Protein AF-A0A0M9E8H7-F1 (afdb_monomer_lite)

Foldseek 3Di:
DDDDDPPDPDPPPPPPPDDDDDPDDPPPPPDPPDPDDPDDDDDDDDPVRVVVLVVVQVVVVVVDPDRDDSVNVVVVVVVVVVVDDPVVVVVVCVVVVD

pLDDT: mean 78.69, std 17.76, range [38.59, 96.19]

Radius of gyration: 35.86 Å; chains: 1; bounding box: 109×36×40 Å

Structure (mmCIF, N/CA/C/O backbone):
data_AF-A0A0M9E8H7-F1
#
_entry.id   AF-A0A0M9E8H7-F1
#
loop_
_atom_site.group_PDB
_atom_site.id
_atom_site.type_symbol
_atom_site.label_atom_id
_atom_site.label_alt_id
_atom_site.label_comp_id
_atom_site.label_asym_id
_atom_site.label_entity_id
_atom_site.label_seq_id
_atom_site.pdbx_PDB_ins_code
_atom_site.Cartn_x
_atom_site.Cartn_y
_atom_site.Cartn_z
_atom_site.occupancy
_atom_site.B_iso_or_equiv
_atom_site.auth_seq_id
_atom_site.auth_comp_id
_atom_site.auth_asym_id
_atom_site.auth_atom_id
_atom_site.pdbx_PDB_model_num
ATOM 1 N N . MET A 1 1 ? -92.936 -10.526 -18.143 1.00 43.81 1 MET A N 1
ATOM 2 C CA . MET A 1 1 ? -92.327 -11.680 -17.442 1.00 43.81 1 MET A CA 1
ATOM 3 C C . MET A 1 1 ? -91.851 -11.217 -16.072 1.00 43.81 1 MET A C 1
ATOM 5 O O . MET A 1 1 ? -91.082 -10.266 -15.991 1.00 43.81 1 MET A O 1
ATOM 9 N N . ALA A 1 2 ? -92.413 -11.788 -15.006 1.00 53.75 2 ALA A N 1
ATOM 10 C CA . ALA A 1 2 ? -92.250 -11.316 -13.633 1.00 53.75 2 ALA A CA 1
ATOM 11 C C . ALA A 1 2 ? -90.920 -11.788 -13.017 1.00 53.75 2 ALA A C 1
ATOM 13 O O . ALA A 1 2 ? -90.540 -12.952 -13.139 1.00 53.75 2 ALA A O 1
ATOM 14 N N . LYS A 1 3 ? -90.214 -10.860 -12.363 1.00 58.41 3 LYS A N 1
ATOM 15 C CA . LYS A 1 3 ? -88.896 -11.052 -11.743 1.00 58.41 3 LYS A CA 1
ATOM 16 C C . LYS A 1 3 ? -89.022 -11.937 -10.495 1.00 58.41 3 LYS A C 1
ATOM 18 O O . LYS A 1 3 ? -89.577 -11.492 -9.492 1.00 58.41 3 LYS A O 1
ATOM 23 N N . LYS A 1 4 ? -88.482 -13.160 -10.516 1.00 61.41 4 LYS A N 1
ATOM 24 C CA . LYS A 1 4 ? -88.278 -13.940 -9.282 1.00 61.41 4 LYS A CA 1
ATOM 25 C C . LYS A 1 4 ? -87.138 -13.299 -8.484 1.00 61.41 4 LYS A C 1
ATOM 27 O O . LYS A 1 4 ? -86.014 -13.220 -8.971 1.00 61.41 4 LYS A O 1
ATOM 32 N N . LYS A 1 5 ? -87.435 -12.811 -7.275 1.00 61.91 5 LYS A N 1
ATOM 33 C CA . LYS A 1 5 ? -86.424 -12.309 -6.336 1.00 61.91 5 LYS A CA 1
ATOM 34 C C . LYS A 1 5 ? -85.613 -13.497 -5.821 1.00 61.91 5 LYS A C 1
ATOM 36 O O . LYS A 1 5 ? -86.181 -14.432 -5.266 1.00 61.91 5 LYS A O 1
ATOM 41 N N . ILE A 1 6 ? -84.300 -13.458 -6.019 1.00 62.69 6 ILE A N 1
ATOM 42 C CA . ILE A 1 6 ? -83.372 -14.447 -5.470 1.00 62.69 6 ILE A CA 1
ATOM 43 C C . ILE A 1 6 ? -83.211 -14.118 -3.985 1.00 62.69 6 ILE A C 1
ATOM 45 O O . ILE A 1 6 ? -82.446 -13.238 -3.604 1.00 62.69 6 ILE A O 1
ATOM 49 N N . THR A 1 7 ? -83.995 -14.785 -3.147 1.00 65.50 7 THR A N 1
ATOM 50 C CA . THR A 1 7 ? -83.800 -14.826 -1.697 1.00 65.50 7 THR A CA 1
ATOM 51 C C . THR A 1 7 ? -82.758 -15.894 -1.393 1.00 65.50 7 THR A C 1
ATOM 53 O O . THR A 1 7 ? -83.084 -17.074 -1.290 1.00 65.50 7 THR A O 1
ATOM 56 N N . GLY A 1 8 ? -81.497 -15.483 -1.298 1.00 54.62 8 G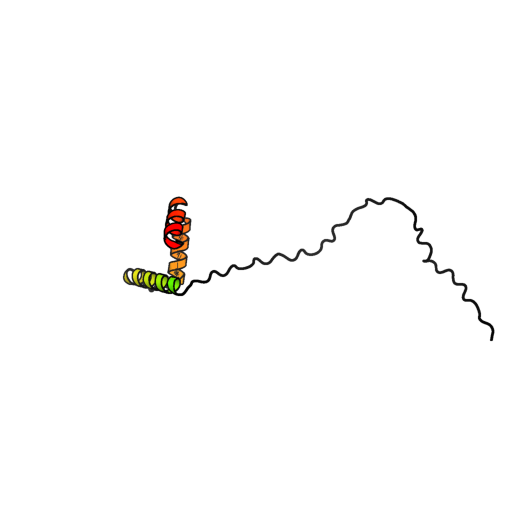LY A N 1
ATOM 57 C CA . GLY A 1 8 ? -80.400 -16.320 -0.827 1.00 54.62 8 GLY A CA 1
ATOM 58 C C . GLY A 1 8 ? -79.722 -15.633 0.347 1.00 54.62 8 GLY A C 1
ATOM 59 O O . GLY A 1 8 ? -78.979 -14.675 0.156 1.00 54.62 8 GLY A O 1
ATOM 60 N N . THR A 1 9 ? -79.994 -16.100 1.562 1.00 64.56 9 THR A N 1
ATOM 61 C CA . THR A 1 9 ? -79.237 -15.726 2.758 1.00 64.56 9 THR A CA 1
ATOM 62 C C . THR A 1 9 ? -77.831 -16.318 2.635 1.00 64.56 9 THR A C 1
ATOM 64 O O . THR A 1 9 ? -77.583 -17.483 2.9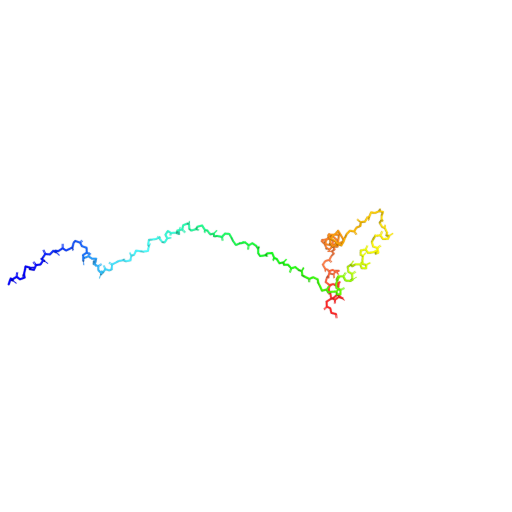46 1.00 64.56 9 THR A O 1
ATOM 67 N N . SER A 1 10 ? -76.904 -15.526 2.091 1.00 57.56 10 SER A N 1
ATOM 68 C CA . SER A 1 10 ? -75.485 -15.874 2.040 1.00 57.56 10 SER A CA 1
ATOM 69 C C . SER A 1 10 ? -74.962 -16.031 3.467 1.00 57.56 10 SER A C 1
ATOM 71 O O . SER A 1 10 ? -75.025 -15.099 4.265 1.00 57.56 10 SER A O 1
ATOM 73 N N . LYS A 1 11 ? -74.430 -17.214 3.789 1.00 60.19 11 LYS A N 1
ATOM 74 C CA . LYS A 1 11 ? -73.907 -17.603 5.114 1.00 60.19 11 LYS A CA 1
ATOM 75 C C . LYS A 1 11 ? -72.660 -16.818 5.569 1.00 60.19 11 LYS A C 1
ATOM 77 O O . LYS A 1 11 ? -72.017 -17.223 6.528 1.00 60.19 11 LYS A O 1
ATOM 82 N N . LEU A 1 12 ? -72.290 -15.738 4.880 1.00 58.59 12 LEU A N 1
ATOM 83 C CA . LEU A 1 12 ? -71.047 -14.994 5.107 1.00 58.59 12 LEU A CA 1
ATOM 84 C C . LEU A 1 12 ? -71.258 -13.519 5.482 1.00 58.59 12 LEU A C 1
ATOM 86 O O . LEU A 1 12 ? -70.277 -12.812 5.675 1.00 58.59 12 LEU A O 1
ATOM 90 N N . SER A 1 13 ? -72.497 -13.026 5.580 1.00 55.72 13 SER A N 1
ATOM 91 C CA . SER A 1 13 ? -72.748 -11.595 5.825 1.00 55.72 13 SER A CA 1
ATOM 92 C C . SER A 1 13 ? -72.858 -11.185 7.296 1.00 55.72 13 SER A C 1
ATOM 94 O O . SER A 1 13 ? -72.966 -9.994 7.559 1.00 55.72 13 SER A O 1
ATOM 96 N N . ASN A 1 14 ? -72.783 -12.118 8.247 1.00 52.69 14 ASN A N 1
ATOM 97 C CA . ASN A 1 14 ? -72.684 -11.781 9.669 1.00 52.69 14 ASN A CA 1
ATOM 98 C C . ASN A 1 14 ? -71.252 -12.022 10.148 1.00 52.69 14 ASN A C 1
ATOM 100 O O . ASN A 1 14 ? -70.960 -13.009 10.817 1.00 52.69 14 ASN A O 1
ATOM 104 N N . VAL A 1 15 ? -70.346 -11.125 9.764 1.00 50.69 15 VAL A N 1
ATOM 105 C CA . VAL A 1 15 ? -69.198 -10.837 10.624 1.00 50.69 15 VAL A CA 1
ATOM 106 C C . VAL A 1 15 ? -69.678 -9.712 11.521 1.00 50.69 15 VAL A C 1
ATOM 108 O O . VAL A 1 15 ? -69.749 -8.563 11.086 1.00 50.69 15 VAL A O 1
ATOM 111 N N . ASP A 1 16 ? -70.097 -10.074 12.731 1.00 50.88 16 ASP A N 1
ATOM 112 C CA . ASP A 1 16 ? -70.414 -9.120 13.783 1.00 50.88 16 ASP A CA 1
ATOM 113 C C . ASP A 1 16 ? -69.203 -8.204 13.985 1.00 50.88 16 ASP A C 1
ATOM 115 O O . ASP A 1 16 ? -68.166 -8.579 14.536 1.00 50.88 16 ASP A O 1
ATOM 119 N N . LEU A 1 17 ? -69.338 -6.982 13.479 1.00 53.62 17 LEU A N 1
ATOM 120 C CA . LEU A 1 17 ? -68.530 -5.841 13.862 1.00 53.62 17 LEU A CA 1
ATOM 121 C C . LEU A 1 17 ? -68.946 -5.447 15.276 1.00 53.62 17 LEU A C 1
ATOM 123 O O . LEU A 1 17 ? -69.622 -4.446 15.457 1.00 53.62 17 LEU A O 1
ATOM 127 N N . ASP A 1 18 ? -68.552 -6.227 16.278 1.00 39.28 18 ASP A N 1
ATOM 128 C CA . ASP A 1 18 ? -68.392 -5.672 17.612 1.00 39.28 18 ASP A CA 1
ATOM 129 C C . ASP A 1 18 ? -67.469 -6.520 18.489 1.00 39.28 18 ASP A C 1
ATOM 131 O O . ASP A 1 18 ? -67.764 -7.647 18.873 1.00 39.28 18 ASP A O 1
ATOM 135 N N . LYS A 1 19 ? -66.350 -5.877 18.836 1.00 48.47 19 LYS A N 1
ATOM 136 C CA . LYS A 1 19 ? -65.618 -5.994 20.101 1.00 48.47 19 LYS A CA 1
ATOM 137 C C . LYS A 1 19 ? -65.305 -7.411 20.585 1.00 48.47 19 LYS A C 1
ATOM 139 O O . LYS A 1 19 ? -66.109 -8.043 21.264 1.00 48.47 19 LYS A O 1
ATOM 144 N N . LYS A 1 20 ? -64.019 -7.753 20.518 1.00 38.59 20 LYS A N 1
ATOM 145 C CA . LYS A 1 20 ? -63.222 -7.958 21.736 1.00 38.59 20 LYS A CA 1
ATOM 146 C C . LYS A 1 20 ? -61.736 -7.984 21.420 1.00 38.59 20 LYS A C 1
ATOM 148 O O . LYS A 1 20 ? -61.296 -8.398 20.356 1.00 38.59 20 LYS A O 1
ATOM 153 N N . GLU A 1 21 ? -61.004 -7.429 22.367 1.00 49.34 21 GLU A N 1
ATOM 154 C CA . GLU A 1 21 ? -59.559 -7.428 22.465 1.00 49.34 21 GLU A CA 1
ATOM 155 C C . GLU A 1 21 ? -59.007 -8.836 22.247 1.00 49.34 21 GLU A C 1
ATOM 157 O O . GLU A 1 21 ? -59.343 -9.747 22.995 1.00 49.34 21 GLU A O 1
ATOM 162 N N . ASP A 1 22 ? -58.102 -8.993 21.287 1.00 40.44 22 ASP A N 1
ATOM 163 C CA . ASP A 1 22 ? -57.236 -10.163 21.252 1.00 40.44 22 ASP A CA 1
ATOM 164 C C . ASP A 1 22 ? -55.797 -9.718 20.995 1.00 40.44 22 ASP A C 1
ATOM 166 O O . ASP A 1 22 ? -55.280 -9.620 19.881 1.00 40.44 22 ASP A O 1
ATOM 170 N N . LYS A 1 23 ? -55.142 -9.375 22.109 1.00 49.34 23 LYS A N 1
ATOM 171 C CA . LYS A 1 23 ? -53.687 -9.311 22.243 1.00 49.34 23 LYS A CA 1
ATOM 172 C C . LYS A 1 23 ? -53.130 -10.734 22.156 1.00 49.34 23 LYS A C 1
ATOM 174 O O . LYS A 1 23 ? -52.587 -11.253 23.127 1.00 49.34 23 LYS A O 1
ATOM 179 N N . THR A 1 24 ? -53.233 -11.380 21.008 1.00 49.06 24 THR A N 1
ATOM 180 C CA . THR A 1 24 ? -52.707 -12.732 20.824 1.00 49.06 24 THR A CA 1
ATOM 181 C C . THR A 1 24 ? -51.783 -12.745 19.619 1.00 49.06 24 THR A C 1
ATOM 183 O O . THR A 1 24 ? -52.181 -12.762 18.465 1.00 49.06 24 THR A O 1
ATOM 186 N N . LYS A 1 25 ? -50.492 -12.652 19.965 1.00 58.03 25 LYS A N 1
ATOM 187 C CA . LYS A 1 25 ? -49.319 -13.064 19.190 1.00 58.03 25 LYS A CA 1
ATOM 188 C C . LYS A 1 25 ? -49.377 -12.688 17.705 1.00 58.03 25 LYS A C 1
ATOM 190 O O . LYS A 1 25 ? -49.806 -13.464 16.862 1.00 58.03 25 LYS A O 1
ATOM 195 N N . LYS A 1 26 ? -48.748 -11.553 17.374 1.00 58.34 26 LYS A N 1
ATOM 196 C CA . LYS A 1 26 ? -48.046 -11.424 16.090 1.00 58.34 26 LYS A CA 1
ATOM 197 C C . LYS A 1 26 ? -47.009 -12.545 16.043 1.00 58.34 26 LYS A C 1
ATOM 199 O O . LYS A 1 26 ? -45.885 -12.359 16.509 1.00 58.34 26 LYS A O 1
ATOM 204 N N . GLU A 1 27 ? -47.401 -13.720 15.562 1.00 64.38 27 GLU A N 1
ATOM 205 C CA . GLU A 1 27 ? -46.454 -14.722 15.106 1.00 64.38 27 GLU A CA 1
ATOM 206 C C . GLU A 1 27 ? -45.540 -13.994 14.127 1.00 64.38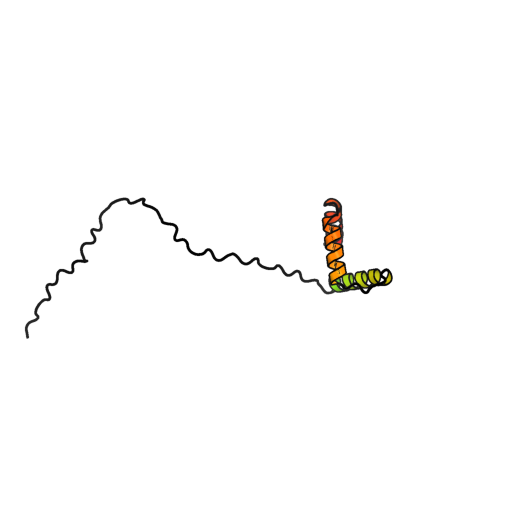 27 GLU A C 1
ATOM 208 O O . GLU A 1 27 ? -45.979 -13.465 13.104 1.00 64.38 27 GLU A O 1
ATOM 213 N N . LYS A 1 28 ? -44.273 -13.831 14.518 1.00 66.44 28 LYS A N 1
ATOM 214 C CA . LYS A 1 28 ? -43.264 -13.279 13.628 1.00 66.44 28 LYS A CA 1
ATOM 215 C C . LYS A 1 28 ? -43.174 -14.276 12.486 1.00 66.44 28 LYS A C 1
ATOM 217 O O . LYS A 1 28 ? -42.570 -15.330 12.650 1.00 66.44 28 LYS A O 1
ATOM 222 N N . LEU A 1 29 ? -43.823 -13.965 11.364 1.00 70.19 29 LEU A N 1
ATOM 223 C CA . LEU A 1 29 ? -43.604 -14.669 10.111 1.00 70.19 29 LEU A CA 1
ATOM 224 C C . LEU A 1 29 ? -42.087 -14.739 9.940 1.00 70.19 29 LEU A C 1
ATOM 226 O O . LEU A 1 29 ? -41.431 -13.695 9.892 1.00 70.19 29 LEU A O 1
ATOM 230 N N . ASN A 1 30 ? -41.536 -15.955 9.932 1.00 64.38 30 ASN A N 1
ATOM 231 C CA . ASN A 1 30 ? -40.121 -16.221 9.683 1.00 64.38 30 ASN A CA 1
ATOM 232 C C . ASN A 1 30 ? -39.823 -15.919 8.209 1.00 64.38 30 ASN A C 1
ATOM 234 O O . ASN A 1 30 ? -39.529 -16.800 7.406 1.00 64.38 30 ASN A O 1
ATOM 238 N N . LEU A 1 31 ? -39.970 -14.651 7.835 1.00 76.00 31 LEU A N 1
ATOM 239 C CA . LEU A 1 31 ? -39.526 -14.126 6.565 1.00 76.00 31 LEU A CA 1
ATOM 240 C C . LEU A 1 31 ? -38.013 -14.288 6.560 1.00 76.00 31 LEU A C 1
ATOM 242 O O . LEU A 1 31 ? -37.334 -13.793 7.462 1.00 76.00 31 LEU A O 1
ATOM 246 N N . VAL A 1 32 ? -37.495 -14.994 5.557 1.00 74.50 32 VAL A N 1
ATOM 247 C CA . VAL A 1 32 ? -36.056 -15.116 5.334 1.00 74.50 32 VAL A CA 1
ATOM 248 C C . VAL A 1 32 ? -35.498 -13.700 5.242 1.00 74.50 32 VAL A C 1
ATOM 250 O O . VAL A 1 32 ? -35.727 -12.982 4.266 1.00 74.50 32 VAL A O 1
ATOM 253 N N . THR A 1 33 ? -34.801 -13.264 6.289 1.00 70.06 33 THR A N 1
ATOM 254 C CA . THR A 1 33 ? -34.115 -11.981 6.288 1.00 70.06 33 THR A CA 1
ATOM 255 C C . THR A 1 33 ? -33.011 -12.081 5.254 1.00 70.06 33 THR A C 1
ATOM 257 O O . THR A 1 33 ? -32.035 -12.800 5.454 1.00 70.06 33 THR A O 1
ATOM 260 N N . LYS A 1 34 ? -33.188 -11.399 4.120 1.00 71.25 34 LYS A N 1
ATOM 261 C CA . LYS A 1 34 ? -32.168 -11.312 3.075 1.00 71.25 34 LYS A CA 1
ATOM 262 C C . LYS A 1 34 ? -30.895 -10.771 3.726 1.00 71.25 34 LYS A C 1
ATOM 264 O O . LYS A 1 34 ? -30.896 -9.638 4.210 1.00 71.25 34 LYS A O 1
ATOM 269 N N . GLU A 1 35 ? -29.841 -11.583 3.778 1.00 73.56 35 GLU A N 1
ATOM 270 C CA . GLU A 1 35 ? -28.561 -11.160 4.341 1.00 73.56 35 GLU A CA 1
ATOM 271 C C . GLU A 1 35 ? -28.119 -9.867 3.650 1.00 73.56 35 GLU A C 1
ATOM 273 O O . GLU A 1 35 ? -28.077 -9.777 2.416 1.00 73.56 35 GLU A O 1
ATOM 278 N N . LYS A 1 36 ? -27.824 -8.830 4.444 1.00 71.56 36 LYS A N 1
ATOM 279 C CA . LYS A 1 36 ? -27.249 -7.595 3.912 1.00 71.56 36 LYS A CA 1
ATOM 280 C C . LYS A 1 36 ? -25.895 -7.948 3.305 1.00 71.56 36 LYS A C 1
ATOM 282 O O . LYS A 1 36 ? -24.930 -8.173 4.031 1.00 71.56 36 LYS A O 1
ATOM 287 N N . LYS A 1 37 ? -25.823 -7.979 1.973 1.00 72.12 37 LYS A N 1
ATOM 288 C CA . LYS A 1 37 ? -24.551 -8.117 1.259 1.00 72.12 37 LYS A CA 1
ATOM 289 C C . LYS A 1 37 ? -23.624 -6.992 1.714 1.00 72.12 37 LYS A C 1
ATOM 291 O O . LYS A 1 37 ? -24.018 -5.824 1.685 1.00 72.12 37 LYS A O 1
ATOM 296 N N . SER A 1 38 ? -22.412 -7.337 2.147 1.00 73.31 38 SER A N 1
ATOM 297 C CA . SER A 1 38 ? -21.416 -6.330 2.495 1.00 73.31 38 SER A CA 1
ATOM 298 C C . SER A 1 38 ? -21.087 -5.525 1.239 1.00 73.31 38 SER A C 1
ATOM 300 O O . SER A 1 38 ? -20.704 -6.065 0.199 1.00 73.31 38 SER A O 1
ATOM 302 N N . VAL A 1 39 ? -21.307 -4.214 1.301 1.00 74.50 39 VAL A N 1
ATOM 303 C CA . VAL A 1 39 ? -20.919 -3.324 0.210 1.00 74.50 39 VAL A CA 1
ATOM 304 C C . VAL A 1 39 ? -19.397 -3.266 0.216 1.00 74.50 39 VAL A C 1
ATOM 306 O O . VAL A 1 39 ? -18.796 -2.762 1.166 1.00 74.50 39 VAL A O 1
ATOM 309 N N . ARG A 1 40 ? -18.766 -3.814 -0.827 1.00 71.44 40 ARG A N 1
ATOM 310 C CA . ARG A 1 40 ? -17.322 -3.673 -1.023 1.00 71.44 40 ARG A CA 1
ATOM 311 C C . ARG A 1 40 ? -17.030 -2.194 -1.253 1.00 71.44 40 ARG A C 1
ATOM 313 O O . ARG A 1 40 ? -17.530 -1.607 -2.209 1.00 71.44 40 ARG A O 1
ATOM 320 N N . ARG A 1 41 ? -16.258 -1.586 -0.355 1.00 78.56 41 ARG A N 1
ATOM 321 C CA . ARG A 1 41 ? -15.734 -0.237 -0.564 1.00 78.56 41 ARG A CA 1
ATOM 322 C C . ARG A 1 41 ? -14.536 -0.359 -1.496 1.00 78.56 41 ARG A C 1
ATOM 324 O O . ARG A 1 41 ? -13.562 -1.023 -1.149 1.00 78.56 41 ARG A O 1
ATOM 331 N N . ASN A 1 42 ? -14.637 0.243 -2.675 1.00 80.75 42 ASN A N 1
ATOM 332 C CA . ASN A 1 42 ? -13.514 0.356 -3.594 1.00 80.75 42 ASN A CA 1
ATOM 333 C C . ASN A 1 42 ? -12.763 1.641 -3.252 1.00 80.75 42 ASN A C 1
ATOM 335 O O . ASN A 1 42 ? -13.359 2.716 -3.232 1.00 80.75 42 ASN A O 1
ATOM 339 N N . TYR A 1 43 ? -11.473 1.516 -2.964 1.00 82.62 43 TYR A N 1
ATOM 340 C CA . TYR A 1 43 ? -10.582 2.653 -2.770 1.00 82.62 43 TYR A CA 1
ATOM 341 C C . TYR A 1 43 ? -9.878 2.915 -4.098 1.00 82.62 43 TYR A C 1
ATOM 343 O O . TYR A 1 43 ? -9.251 2.008 -4.645 1.00 82.62 43 TYR A O 1
ATOM 351 N N . ILE A 1 44 ? -10.042 4.122 -4.635 1.00 85.31 44 ILE A N 1
ATOM 352 C CA . ILE A 1 44 ? -9.448 4.532 -5.909 1.00 85.31 44 ILE A CA 1
ATOM 353 C C . ILE A 1 44 ? -8.265 5.441 -5.593 1.00 85.31 44 ILE A C 1
ATOM 355 O O . ILE A 1 44 ? -8.420 6.410 -4.853 1.00 85.31 44 ILE A O 1
ATOM 359 N N . PHE A 1 45 ? -7.102 5.108 -6.144 1.00 86.56 45 PHE A N 1
ATOM 360 C CA . PHE A 1 45 ? -5.921 5.964 -6.102 1.00 86.56 45 PHE A CA 1
ATOM 361 C C . PHE A 1 45 ? -5.988 7.009 -7.214 1.00 86.56 45 PHE A C 1
ATOM 363 O O . PHE A 1 45 ? -6.385 6.689 -8.336 1.00 86.56 45 PHE A O 1
ATOM 370 N N . GLY A 1 46 ? -5.597 8.245 -6.902 1.00 89.62 46 GLY A N 1
ATOM 371 C CA . GLY A 1 46 ? -5.414 9.287 -7.906 1.00 89.62 46 GLY A CA 1
ATOM 372 C C . GLY A 1 46 ? -4.107 9.107 -8.679 1.00 89.62 46 GLY A C 1
ATOM 373 O O . GLY A 1 46 ? -3.241 8.320 -8.303 1.00 89.62 46 GLY A O 1
ATOM 374 N N . GLU A 1 47 ? -3.925 9.879 -9.749 1.00 91.81 47 GLU A N 1
ATOM 375 C CA . GLU A 1 47 ? -2.723 9.804 -10.598 1.00 91.81 47 GLU A CA 1
ATOM 376 C C . GLU A 1 47 ? -1.427 10.055 -9.809 1.00 91.81 47 GLU A C 1
ATOM 378 O O . GLU A 1 47 ? -0.457 9.311 -9.947 1.00 91.81 47 GLU A O 1
ATOM 383 N N . LYS A 1 48 ? -1.438 11.050 -8.911 1.00 90.44 48 LYS A N 1
ATOM 384 C CA . LYS A 1 48 ? -0.299 11.358 -8.029 1.00 90.44 48 LYS A CA 1
ATOM 385 C C . LYS A 1 48 ? 0.045 10.198 -7.094 1.00 90.44 48 LYS A C 1
ATOM 387 O O . LYS A 1 48 ? 1.221 9.920 -6.872 1.00 90.44 48 LYS A O 1
ATOM 392 N N . ASP A 1 49 ? -0.967 9.508 -6.573 1.00 90.88 49 ASP A N 1
ATOM 393 C CA . ASP A 1 49 ? -0.775 8.359 -5.684 1.00 90.88 49 ASP A CA 1
ATOM 394 C C . ASP A 1 49 ? -0.162 7.181 -6.445 1.00 90.88 49 ASP A C 1
ATOM 396 O O . ASP A 1 49 ? 0.735 6.506 -5.940 1.00 90.88 49 ASP A O 1
ATOM 400 N N . VAL A 1 50 ? -0.611 6.957 -7.685 1.00 92.75 50 VAL A N 1
ATOM 401 C CA . VAL A 1 50 ? -0.063 5.922 -8.570 1.00 92.75 50 VAL A CA 1
ATOM 402 C C . VAL A 1 50 ? 1.401 6.214 -8.904 1.00 92.75 50 VAL A C 1
ATOM 404 O O . VAL A 1 50 ? 2.230 5.306 -8.854 1.00 92.75 50 VAL A O 1
ATOM 407 N N . GLU A 1 51 ? 1.753 7.472 -9.180 1.00 94.44 51 GLU A N 1
ATOM 408 C CA . GLU A 1 51 ? 3.142 7.869 -9.426 1.00 94.44 51 GLU A CA 1
ATOM 409 C C . GLU A 1 51 ? 4.021 7.724 -8.171 1.00 94.44 51 GLU A C 1
ATOM 411 O O . GLU A 1 51 ? 5.160 7.257 -8.239 1.00 94.44 51 GLU A O 1
ATOM 416 N N . ALA A 1 52 ? 3.502 8.086 -6.996 1.00 92.75 52 ALA A N 1
ATOM 417 C CA . ALA A 1 52 ? 4.210 7.876 -5.738 1.00 92.75 52 ALA A CA 1
ATOM 418 C C . ALA A 1 52 ? 4.444 6.379 -5.477 1.00 92.75 52 ALA A C 1
ATOM 420 O O . ALA A 1 52 ? 5.548 5.974 -5.100 1.00 92.75 52 ALA A O 1
ATOM 421 N N . LEU A 1 53 ? 3.433 5.545 -5.733 1.00 94.38 53 LEU A N 1
ATOM 422 C CA . LEU A 1 53 ? 3.527 4.101 -5.574 1.00 94.38 53 LEU A CA 1
ATOM 423 C C . LEU A 1 53 ? 4.542 3.485 -6.542 1.00 94.38 53 LEU A C 1
ATOM 425 O O . LEU A 1 53 ? 5.342 2.654 -6.114 1.00 94.38 53 LEU A O 1
ATOM 429 N N . SER A 1 54 ? 4.570 3.910 -7.809 1.00 94.44 54 SER A N 1
ATOM 430 C CA . SER A 1 54 ? 5.541 3.404 -8.787 1.00 94.44 54 SER A CA 1
ATOM 431 C C . SER A 1 54 ? 6.980 3.733 -8.377 1.00 94.44 54 SER A C 1
ATOM 433 O O . SER A 1 54 ? 7.845 2.859 -8.412 1.00 94.44 54 SER A O 1
ATOM 435 N N . LYS A 1 55 ? 7.234 4.946 -7.864 1.00 95.75 55 LYS A N 1
ATOM 436 C CA . LYS A 1 55 ? 8.547 5.339 -7.319 1.00 95.75 55 LYS A CA 1
ATOM 437 C C . LYS A 1 55 ? 8.967 4.468 -6.135 1.00 95.75 55 LYS A C 1
ATOM 439 O O . LYS A 1 55 ? 10.139 4.104 -6.031 1.00 95.75 55 LYS A O 1
ATOM 444 N N . ILE A 1 56 ? 8.034 4.126 -5.244 1.00 95.06 56 ILE A N 1
ATOM 445 C CA . ILE A 1 56 ? 8.308 3.215 -4.122 1.00 95.06 56 ILE A CA 1
ATOM 446 C C . ILE A 1 56 ? 8.649 1.819 -4.649 1.00 95.06 56 ILE A C 1
ATOM 448 O O . ILE A 1 56 ? 9.633 1.230 -4.210 1.00 95.06 56 ILE A O 1
ATOM 452 N N . VAL A 1 57 ? 7.872 1.303 -5.604 1.00 96.19 57 VAL A N 1
ATOM 453 C CA . VAL A 1 57 ? 8.100 -0.014 -6.212 1.00 96.19 57 VAL A CA 1
ATOM 454 C C . VAL A 1 57 ? 9.478 -0.093 -6.858 1.00 96.19 57 VAL A C 1
ATOM 456 O O . VAL A 1 57 ? 10.188 -1.065 -6.610 1.00 96.19 57 VAL A O 1
ATOM 459 N N . SER A 1 58 ? 9.894 0.926 -7.615 1.00 96.00 58 SER A N 1
ATOM 460 C CA . SER A 1 58 ? 11.236 0.974 -8.207 1.00 96.00 58 SER A CA 1
ATOM 461 C C . SER A 1 58 ? 12.327 0.894 -7.139 1.00 96.00 58 SER A C 1
ATOM 463 O O . SER A 1 58 ? 13.148 -0.012 -7.188 1.00 96.00 58 SER A O 1
ATOM 465 N N . ARG A 1 5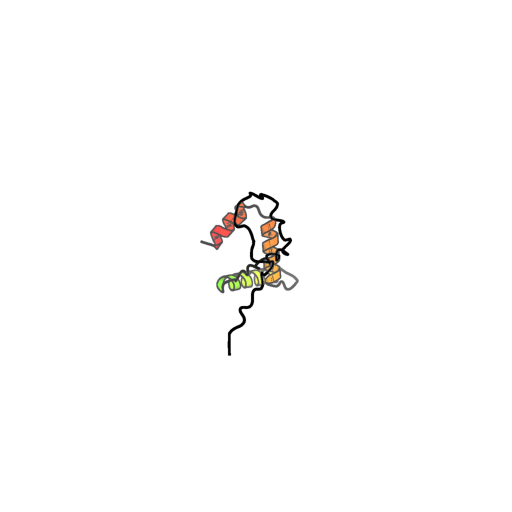9 ? 12.263 1.737 -6.097 1.00 96.00 59 ARG A N 1
ATOM 466 C CA . ARG A 1 59 ? 13.250 1.722 -4.998 1.00 96.00 59 ARG A CA 1
ATOM 467 C C . ARG A 1 59 ? 13.326 0.377 -4.279 1.00 96.00 59 ARG A C 1
ATOM 469 O O . ARG A 1 59 ? 14.400 -0.059 -3.879 1.00 96.00 59 ARG A O 1
ATOM 476 N N . VAL A 1 60 ? 12.178 -0.263 -4.066 1.00 95.25 60 VAL A N 1
ATOM 477 C CA . VAL A 1 60 ? 12.115 -1.576 -3.417 1.00 95.25 60 VAL A CA 1
ATOM 478 C C . VAL A 1 60 ? 12.697 -2.657 -4.328 1.00 95.25 60 VAL A C 1
ATOM 480 O O . VAL A 1 60 ? 13.386 -3.549 -3.841 1.00 95.25 60 VAL A O 1
ATOM 483 N N . ASN A 1 61 ? 12.442 -2.576 -5.633 1.00 95.12 61 ASN A N 1
ATOM 484 C CA . ASN A 1 61 ? 12.989 -3.507 -6.613 1.00 95.12 61 ASN A CA 1
ATOM 485 C C . ASN A 1 61 ? 14.501 -3.371 -6.776 1.00 95.12 61 ASN A C 1
ATOM 487 O O . ASN A 1 61 ? 15.164 -4.395 -6.878 1.00 95.12 61 ASN A O 1
ATOM 491 N N . ASP A 1 62 ? 15.050 -2.158 -6.709 1.00 95.31 62 ASP A N 1
ATOM 492 C CA . ASP A 1 62 ? 16.502 -1.939 -6.753 1.00 95.31 62 ASP A CA 1
ATOM 493 C C . ASP A 1 62 ? 17.224 -2.654 -5.598 1.00 95.31 62 ASP A C 1
ATOM 495 O O . ASP A 1 62 ? 18.350 -3.125 -5.741 1.00 95.31 62 ASP A O 1
ATOM 499 N N . ALA A 1 63 ? 16.555 -2.769 -4.447 1.00 93.38 63 ALA A N 1
ATOM 500 C CA . ALA A 1 63 ? 17.067 -3.451 -3.263 1.00 93.38 63 ALA A CA 1
ATOM 501 C C . ALA A 1 63 ? 16.661 -4.934 -3.174 1.00 93.38 63 ALA A C 1
ATOM 503 O O . ALA A 1 63 ? 17.073 -5.628 -2.241 1.00 93.38 63 ALA A O 1
ATOM 504 N N . SER A 1 64 ? 15.832 -5.434 -4.095 1.00 92.50 64 SER A N 1
ATOM 505 C CA . SER A 1 64 ? 15.300 -6.793 -4.045 1.00 92.50 64 SER A CA 1
ATOM 506 C C . SER A 1 64 ? 15.890 -7.667 -5.139 1.00 92.50 64 SER A C 1
ATOM 508 O O . SER A 1 64 ? 16.023 -7.275 -6.291 1.00 92.50 64 SER A O 1
ATOM 510 N N . SER A 1 65 ? 16.167 -8.924 -4.805 1.00 90.44 65 SER A N 1
ATOM 511 C CA . SER A 1 65 ? 16.563 -9.930 -5.795 1.00 90.44 65 SER A CA 1
ATOM 512 C C . SER A 1 65 ? 15.397 -10.412 -6.663 1.00 90.44 65 SER A C 1
ATOM 514 O O . SER A 1 65 ? 15.608 -11.101 -7.659 1.00 90.44 65 SER A O 1
ATOM 516 N N . ARG A 1 66 ? 14.152 -10.097 -6.282 1.00 91.88 66 ARG A N 1
ATOM 517 C CA . ARG A 1 66 ? 12.939 -10.529 -6.981 1.00 91.88 66 ARG A CA 1
ATOM 518 C C . ARG A 1 66 ? 12.087 -9.329 -7.343 1.00 91.88 66 ARG A C 1
ATOM 520 O O . ARG A 1 66 ? 11.949 -8.400 -6.557 1.00 91.88 66 ARG A O 1
ATOM 527 N N . LYS A 1 67 ? 11.427 -9.410 -8.498 1.00 92.88 67 LYS A N 1
ATOM 528 C CA . LYS A 1 67 ? 10.469 -8.388 -8.918 1.00 92.88 67 LYS A CA 1
ATOM 529 C C . LYS A 1 67 ? 9.276 -8.354 -7.960 1.00 92.88 67 LYS A C 1
ATOM 531 O O . LYS A 1 67 ? 8.496 -9.302 -7.875 1.00 92.88 67 LYS A O 1
ATOM 536 N N . ILE A 1 68 ? 9.133 -7.238 -7.266 1.00 94.38 68 ILE A N 1
ATOM 537 C CA . ILE A 1 68 ? 8.017 -6.881 -6.405 1.00 94.38 68 ILE A CA 1
ATOM 538 C C . ILE A 1 68 ? 7.039 -6.024 -7.212 1.00 94.38 68 ILE A C 1
ATOM 540 O O . ILE A 1 68 ? 7.423 -5.067 -7.884 1.00 94.38 68 ILE A O 1
ATOM 544 N N . THR A 1 69 ? 5.763 -6.400 -7.157 1.00 94.88 69 THR A N 1
ATOM 545 C CA . THR A 1 69 ? 4.658 -5.673 -7.789 1.00 94.88 69 THR A CA 1
ATOM 546 C C . THR A 1 69 ? 4.086 -4.616 -6.846 1.00 94.88 69 THR A C 1
ATOM 548 O O . THR A 1 69 ? 4.191 -4.728 -5.623 1.00 94.88 69 THR A O 1
ATOM 551 N N . GLU A 1 70 ? 3.390 -3.634 -7.408 1.00 92.75 70 GLU A N 1
ATOM 552 C CA . GLU A 1 70 ? 2.642 -2.585 -6.705 1.00 92.75 70 GLU A CA 1
ATOM 553 C C . GLU A 1 70 ? 1.731 -3.186 -5.628 1.00 92.75 70 GLU A C 1
ATOM 555 O O . GLU A 1 70 ? 1.701 -2.743 -4.480 1.00 92.75 70 GLU A O 1
ATOM 560 N N . THR A 1 71 ? 1.031 -4.269 -5.979 1.00 93.44 71 THR A N 1
ATOM 561 C CA . THR A 1 71 ? 0.119 -4.963 -5.062 1.00 93.44 71 THR A CA 1
ATOM 562 C C . THR A 1 71 ? 0.864 -5.570 -3.872 1.00 93.44 71 THR A C 1
ATOM 564 O O . THR A 1 71 ? 0.369 -5.526 -2.745 1.00 93.44 71 THR A O 1
ATOM 567 N N . SER A 1 72 ? 2.052 -6.136 -4.095 1.00 94.62 72 SER A N 1
ATOM 568 C CA . SER A 1 72 ? 2.879 -6.690 -3.019 1.00 94.62 72 SER A CA 1
ATOM 569 C C . SER A 1 72 ? 3.405 -5.598 -2.091 1.00 94.62 72 SER A C 1
ATOM 571 O O . SER A 1 72 ? 3.382 -5.783 -0.874 1.00 94.62 72 SER A O 1
ATOM 573 N N . VAL A 1 73 ? 3.798 -4.443 -2.640 1.00 95.06 73 VAL A N 1
ATOM 574 C CA . VAL A 1 73 ? 4.193 -3.274 -1.840 1.00 95.06 73 VAL A CA 1
ATOM 575 C C . VAL A 1 73 ? 3.033 -2.801 -0.965 1.00 95.06 73 VAL A C 1
ATOM 577 O O . VAL A 1 73 ? 3.209 -2.673 0.244 1.00 95.06 73 VAL A O 1
ATOM 580 N N . ILE A 1 74 ? 1.829 -2.633 -1.527 1.00 94.38 74 ILE A N 1
ATOM 581 C CA . ILE A 1 74 ? 0.638 -2.234 -0.756 1.00 94.38 74 ILE A CA 1
ATOM 582 C C . ILE A 1 74 ? 0.364 -3.225 0.382 1.00 94.38 74 ILE A C 1
ATOM 584 O O . ILE A 1 74 ? 0.162 -2.815 1.524 1.00 94.38 74 ILE A O 1
ATOM 588 N N . LYS A 1 75 ? 0.396 -4.536 0.105 1.00 95.00 75 LYS A N 1
ATOM 589 C CA . LYS A 1 75 ? 0.204 -5.571 1.137 1.00 95.00 75 LYS A CA 1
ATOM 590 C C . LYS A 1 75 ? 1.251 -5.471 2.250 1.00 95.00 75 LYS A C 1
ATOM 592 O O . LYS A 1 75 ? 0.898 -5.589 3.422 1.00 95.00 75 LYS A O 1
ATOM 597 N N . GLY A 1 76 ? 2.511 -5.224 1.895 1.00 95.19 76 GLY A N 1
ATOM 598 C CA . GLY A 1 76 ? 3.589 -5.005 2.859 1.00 95.19 76 GLY A CA 1
ATOM 599 C C . GLY A 1 76 ? 3.352 -3.771 3.733 1.00 95.19 76 GLY A C 1
ATOM 600 O O . GLY A 1 76 ? 3.459 -3.859 4.955 1.00 95.19 76 GLY A O 1
ATOM 601 N N . LEU A 1 77 ? 2.955 -2.646 3.131 1.00 93.31 77 LEU A N 1
ATOM 602 C CA . LEU A 1 77 ? 2.642 -1.408 3.853 1.00 93.31 77 LEU A CA 1
ATOM 603 C C . LEU A 1 77 ? 1.463 -1.585 4.819 1.00 93.31 77 LEU A C 1
ATOM 605 O O . LEU A 1 77 ? 1.525 -1.103 5.949 1.00 93.31 77 LEU A O 1
ATOM 609 N N . ILE A 1 78 ? 0.425 -2.327 4.422 1.00 94.38 78 ILE A N 1
ATOM 610 C CA . ILE A 1 78 ? -0.704 -2.664 5.304 1.00 94.38 78 ILE A CA 1
ATOM 611 C C . ILE A 1 78 ? -0.223 -3.471 6.517 1.00 94.38 78 ILE A C 1
ATOM 613 O O . ILE A 1 78 ? -0.621 -3.190 7.647 1.00 94.38 78 ILE A O 1
ATOM 617 N N . GLU A 1 79 ? 0.651 -4.457 6.309 1.00 95.94 79 GLU A N 1
ATOM 618 C CA . GLU A 1 79 ? 1.167 -5.289 7.399 1.00 95.94 79 GLU A CA 1
ATOM 619 C C . GLU A 1 79 ? 2.079 -4.501 8.354 1.00 95.94 79 GLU A C 1
ATOM 621 O O . GLU A 1 79 ? 2.005 -4.687 9.570 1.00 95.94 79 GLU A O 1
ATOM 626 N N . ILE A 1 80 ? 2.882 -3.567 7.832 1.00 94.62 80 ILE A N 1
ATOM 627 C CA . ILE A 1 80 ? 3.642 -2.610 8.651 1.00 94.62 80 ILE A CA 1
ATOM 628 C C . ILE A 1 80 ? 2.683 -1.725 9.452 1.00 94.62 80 ILE A C 1
ATOM 630 O O . ILE A 1 80 ? 2.879 -1.530 10.654 1.00 94.62 80 ILE A O 1
ATOM 634 N N . GLY A 1 81 ? 1.623 -1.225 8.814 1.00 93.69 81 GLY A N 1
ATOM 635 C CA . GLY A 1 81 ? 0.603 -0.401 9.455 1.00 93.69 81 GLY A CA 1
ATOM 636 C C . GLY A 1 81 ? -0.070 -1.113 10.628 1.00 93.69 81 GLY A C 1
ATOM 637 O O . GLY A 1 81 ? -0.173 -0.539 11.708 1.00 93.69 81 GLY A O 1
ATOM 638 N N . LYS A 1 82 ? -0.421 -2.395 10.469 1.00 94.50 82 LYS A N 1
ATOM 639 C CA . LYS A 1 82 ? -1.011 -3.224 11.538 1.00 94.50 82 LYS A CA 1
ATOM 640 C C . LYS A 1 82 ? -0.117 -3.371 12.771 1.00 94.50 82 LYS A C 1
ATOM 642 O O . LYS A 1 82 ? -0.631 -3.512 13.875 1.00 94.50 82 LYS A O 1
ATOM 647 N N . LYS A 1 83 ? 1.206 -3.372 12.588 1.00 95.31 83 LYS A N 1
ATOM 648 C CA . LYS A 1 83 ? 2.197 -3.513 13.672 1.00 95.31 83 LYS A CA 1
ATOM 649 C C . LYS A 1 83 ? 2.644 -2.169 14.252 1.00 95.31 83 LYS A C 1
ATOM 651 O O . LYS A 1 83 ? 3.346 -2.133 15.260 1.00 95.31 83 LYS A O 1
ATOM 656 N N . SER A 1 84 ? 2.282 -1.066 13.605 1.00 94.88 84 SER A N 1
ATOM 657 C CA . SER A 1 84 ? 2.711 0.275 13.990 1.00 94.88 84 SER A CA 1
ATOM 658 C C . SER A 1 84 ? 1.852 0.834 15.123 1.00 94.88 84 SER A C 1
ATOM 660 O O . SER A 1 84 ? 0.658 0.564 15.215 1.00 94.88 84 SER A O 1
ATOM 662 N N . LYS A 1 85 ? 2.454 1.663 15.985 1.00 96.00 85 LYS A N 1
ATOM 663 C CA . LYS A 1 85 ? 1.710 2.394 17.021 1.00 96.00 85 LYS A CA 1
ATOM 664 C C . LYS A 1 85 ? 0.760 3.407 16.378 1.00 96.00 85 LYS A C 1
ATOM 666 O O . LYS A 1 85 ? 1.148 4.095 15.432 1.00 96.00 85 LYS A O 1
ATOM 671 N N . THR A 1 86 ? -0.427 3.574 16.957 1.00 95.06 86 THR A N 1
ATOM 672 C CA . THR A 1 86 ? -1.469 4.495 16.473 1.00 95.06 86 THR A CA 1
ATOM 673 C C . THR A 1 86 ? -0.960 5.924 16.282 1.00 95.06 86 THR A C 1
ATOM 675 O O . THR A 1 86 ? -1.245 6.546 15.266 1.00 95.06 86 THR A O 1
ATOM 678 N N . GLU A 1 87 ? -0.146 6.431 17.208 1.00 95.38 87 GLU A N 1
ATOM 679 C CA . GLU A 1 87 ? 0.443 7.777 17.132 1.00 95.38 87 GLU A CA 1
ATOM 680 C C . GLU A 1 87 ? 1.263 7.990 15.854 1.00 95.38 87 GLU A C 1
ATOM 682 O O . GLU A 1 87 ? 1.148 9.029 15.202 1.00 95.38 87 GLU A O 1
ATOM 687 N N . LYS A 1 88 ? 2.054 6.983 15.455 1.00 94.06 88 LYS A N 1
ATOM 688 C CA . LYS A 1 88 ? 2.850 7.038 14.223 1.00 94.06 88 LYS A CA 1
ATOM 689 C C . LYS A 1 88 ? 1.954 7.059 12.988 1.00 94.06 88 LYS A C 1
ATOM 691 O O . LYS A 1 88 ? 2.235 7.811 12.063 1.00 94.06 88 LYS A O 1
ATOM 696 N N . LEU A 1 89 ? 0.872 6.276 12.992 1.00 93.31 89 LEU A N 1
ATOM 697 C CA . LEU A 1 89 ? -0.101 6.269 11.897 1.00 93.31 89 LEU A CA 1
ATOM 698 C C . LEU A 1 89 ? -0.805 7.622 11.769 1.00 93.31 89 LEU A C 1
ATOM 700 O O . LEU A 1 89 ? -0.891 8.155 10.670 1.00 93.31 89 LEU A O 1
ATOM 704 N N . ILE A 1 90 ? -1.250 8.209 12.884 1.00 93.94 90 ILE A N 1
ATOM 705 C CA . ILE A 1 90 ? -1.898 9.528 12.886 1.00 93.94 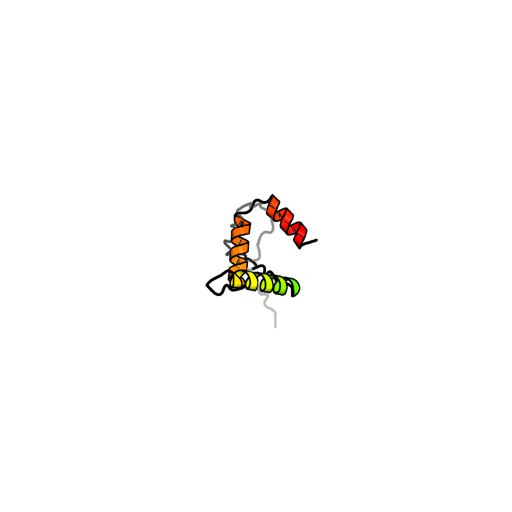90 ILE A CA 1
ATOM 706 C C . ILE A 1 90 ? -0.944 10.595 12.349 1.00 93.94 90 ILE A C 1
ATOM 708 O O . ILE A 1 90 ? -1.356 11.417 11.533 1.00 93.94 90 ILE A O 1
ATOM 712 N N . LYS A 1 91 ? 0.323 10.582 12.782 1.00 94.88 91 LYS A N 1
ATOM 713 C CA . LYS A 1 91 ? 1.333 11.520 12.285 1.00 94.88 91 LYS A CA 1
ATOM 714 C C . LYS A 1 91 ? 1.525 11.377 10.771 1.00 94.88 91 LYS A C 1
ATOM 716 O O . LYS A 1 91 ? 1.410 12.368 10.062 1.00 94.88 91 LYS A O 1
ATOM 721 N N . ALA A 1 92 ? 1.717 10.150 10.285 1.00 91.44 92 ALA A N 1
ATOM 722 C CA . ALA A 1 92 ? 1.901 9.879 8.861 1.00 91.44 92 ALA A CA 1
ATOM 723 C C . ALA A 1 92 ? 0.680 10.286 8.015 1.00 91.44 92 ALA A C 1
ATOM 725 O O . ALA A 1 92 ? 0.837 10.848 6.939 1.00 91.44 92 ALA A O 1
ATOM 726 N N . ILE A 1 93 ? -0.543 10.049 8.507 1.00 90.75 93 ILE A N 1
ATOM 727 C CA . ILE A 1 93 ? -1.773 10.466 7.814 1.00 90.75 93 ILE A CA 1
ATOM 728 C C . ILE A 1 93 ? -1.862 11.989 7.739 1.00 90.75 93 ILE A C 1
ATOM 730 O O . ILE A 1 93 ? -2.235 12.518 6.698 1.00 90.75 93 ILE A O 1
ATOM 734 N N . LYS A 1 94 ? -1.511 12.703 8.816 1.00 92.81 94 LYS A N 1
ATOM 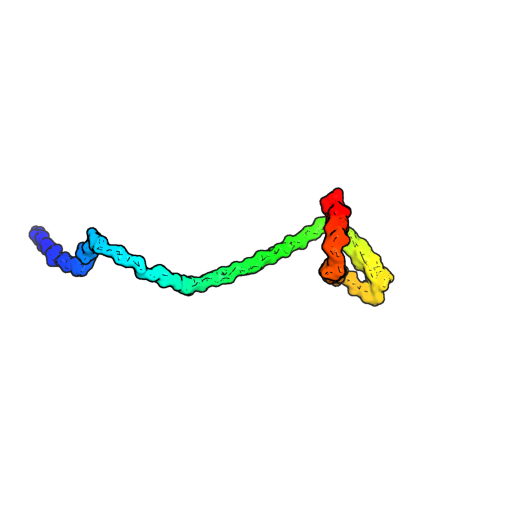735 C CA . LYS A 1 94 ? -1.521 14.171 8.809 1.00 92.81 94 LYS A CA 1
ATOM 736 C C . LYS A 1 94 ? -0.532 14.748 7.799 1.00 92.81 94 LYS A C 1
ATOM 738 O O . LYS A 1 94 ? -0.866 15.712 7.137 1.00 92.81 94 LYS A O 1
ATOM 743 N N . GLU A 1 95 ? 0.647 14.151 7.671 1.00 89.50 95 GLU A N 1
ATOM 744 C CA . GLU A 1 95 ? 1.654 14.582 6.692 1.00 89.50 95 GLU A CA 1
ATOM 745 C C . GLU A 1 95 ? 1.265 14.255 5.241 1.00 89.50 95 GLU A C 1
ATOM 747 O O . GLU A 1 95 ? 1.771 14.884 4.321 1.00 89.50 95 GLU A O 1
ATOM 752 N N . ALA A 1 96 ? 0.400 13.259 5.026 1.00 85.06 96 ALA A N 1
ATOM 753 C CA . ALA A 1 96 ? -0.020 12.833 3.692 1.00 85.06 96 ALA A CA 1
ATOM 754 C C . ALA A 1 96 ? -1.338 13.473 3.215 1.00 85.06 96 ALA A C 1
ATOM 756 O O . ALA A 1 96 ? -1.555 13.586 2.012 1.00 85.06 96 ALA A O 1
ATOM 757 N N . ALA A 1 97 ? -2.244 13.821 4.135 1.00 74.94 97 ALA A N 1
ATOM 758 C CA . ALA A 1 97 ? -3.588 14.313 3.820 1.00 74.94 97 ALA A CA 1
ATOM 759 C C . ALA A 1 97 ? -3.726 15.846 3.846 1.00 74.94 97 ALA A C 1
ATOM 761 O O . ALA A 1 97 ? -4.740 16.355 3.364 1.00 74.94 97 ALA A O 1
ATOM 762 N N . PHE A 1 98 ? -2.753 16.558 4.419 1.00 55.59 98 PHE A N 1
ATOM 763 C CA . PHE A 1 98 ? -2.699 18.021 4.504 1.00 55.59 98 PHE A CA 1
ATOM 764 C C . PHE A 1 98 ? -1.435 18.536 3.821 1.00 55.59 98 PHE A C 1
ATOM 766 O O . PHE A 1 98 ? -1.517 19.631 3.223 1.00 55.59 98 PHE A O 1
#

Secondary structure (DSSP, 8-state):
----------TTS--------------------------PPPP---HHHHHHHHHHHHHHHHT-SS---HHHHHHHHHHHHHHS-HHHHHHHHHHHH-

Sequence (98 aa):
MAKKKITGTSKLSNVDLDKKEDKTKKEKLNLVTKEKKSVRRNYIFGEKDVEALSKIVSRVNDASSRKITETSVIKGLIEIGKKSKTEKLIKAIKEAAF